Protein AF-A0A2J8V2M3-F1 (afdb_monomer_lite)

InterPro domains:
  IPR008942 ENTH/VHS [G3DSA:1.25.40.90] (1-57)
  IPR008942 ENTH/VHS [SSF48464] (10-48)
  IPR013809 ENTH domain [PS50942] (14-58)
  IPR045192 Clathrin coat assembly protein AP180-like [PTHR22951] (1-49)

Foldseek 3Di:
DDPQDPVNVVVVVVCVVLVVVLVVLVPQQDDPDPDHGDVVSVVVNVVVCCVVPVPDDD

Organism: Pongo abelii (NCBI:txid9601)

pLDDT: mean 92.01, std 10.01, range [50.38, 98.19]

Secondary structure (DSSP, 8-state):
-----HHHHHHHHHHHHHHHHHHHHHHHHS-SSSSPPPHHHHHHHHHHHHHH-TT---

Radius of gyration: 15.55 Å; chains: 1; bounding box: 32×30×41 Å

Sequence (58 aa):
MSGQTLTDRIAAAQYSVTGSAVARAVCKATTHEVMGPKKKHLDYLQTFFQRMLPNFEI

Structure (mmCIF, N/CA/C/O backbone):
data_AF-A0A2J8V2M3-F1
#
_entry.id   AF-A0A2J8V2M3-F1
#
loop_
_atom_site.group_PDB
_atom_site.id
_atom_site.type_symbol
_atom_site.label_atom_id
_atom_site.label_alt_id
_atom_site.label_comp_id
_atom_site.label_asym_id
_atom_site.label_entity_id
_atom_site.label_seq_id
_atom_site.pdbx_PDB_ins_code
_atom_site.Cartn_x
_atom_site.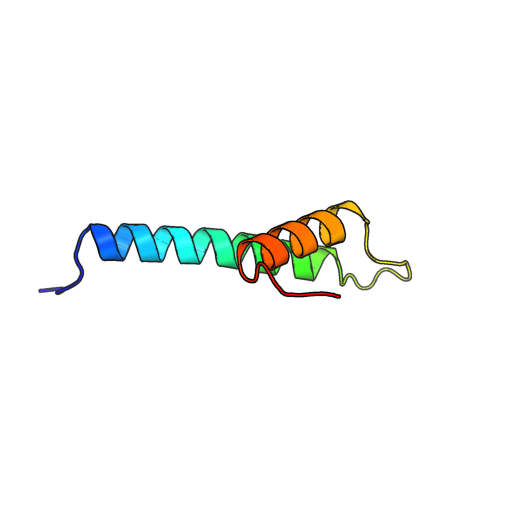Cartn_y
_atom_site.Cartn_z
_atom_site.occupancy
_atom_site.B_iso_or_equiv
_atom_site.auth_seq_id
_atom_site.auth_comp_id
_atom_site.auth_asym_id
_atom_site.auth_atom_id
_atom_site.pdbx_PDB_model_num
ATOM 1 N N . MET A 1 1 ? -5.152 21.647 24.801 1.00 50.38 1 MET A N 1
ATOM 2 C CA . MET A 1 1 ? -4.823 20.206 24.897 1.00 50.38 1 MET A CA 1
ATOM 3 C C . MET A 1 1 ? -5.313 19.529 23.631 1.00 50.38 1 MET A C 1
ATOM 5 O O . MET A 1 1 ? -6.395 19.871 23.180 1.00 50.38 1 MET A O 1
ATOM 9 N N . SER A 1 2 ? -4.483 18.678 23.024 1.00 67.00 2 SER A N 1
ATOM 10 C CA . SER A 1 2 ? -4.712 18.056 21.710 1.00 67.00 2 SER A CA 1
ATOM 11 C C . SER A 1 2 ? -6.111 17.435 21.601 1.00 67.00 2 SER A C 1
ATOM 13 O O . SER A 1 2 ? -6.429 16.519 22.352 1.00 67.00 2 SER A O 1
ATOM 15 N N . GLY A 1 3 ? -6.932 17.937 20.672 1.00 83.50 3 GLY A N 1
ATOM 16 C CA . GLY A 1 3 ? -8.284 17.436 20.384 1.00 83.50 3 GLY A CA 1
ATOM 17 C C . GLY A 1 3 ? -8.309 16.126 19.591 1.00 83.50 3 GLY A C 1
ATOM 18 O O . GLY A 1 3 ? -9.344 15.765 19.046 1.00 83.50 3 GLY A O 1
ATOM 19 N N . GLN A 1 4 ? -7.171 15.435 19.490 1.00 85.00 4 GLN A N 1
ATOM 20 C CA . GLN A 1 4 ? -7.050 14.188 18.750 1.00 85.00 4 GLN A CA 1
ATOM 21 C C . GLN A 1 4 ? -7.424 13.002 19.641 1.00 85.00 4 GLN A C 1
ATOM 23 O O . GLN A 1 4 ? -6.755 12.731 20.649 1.00 85.00 4 GLN A O 1
ATOM 28 N N . THR A 1 5 ? -8.472 12.285 19.243 1.00 95.44 5 THR A N 1
ATOM 29 C CA . THR A 1 5 ? -8.973 11.115 19.966 1.00 95.44 5 THR A CA 1
ATOM 30 C C . THR A 1 5 ? -8.004 9.935 19.858 1.00 95.44 5 THR A C 1
ATOM 32 O O . THR A 1 5 ? -7.111 9.900 19.007 1.00 95.44 5 THR A O 1
ATOM 35 N N . LEU A 1 6 ? -8.170 8.929 20.721 1.00 94.12 6 LEU A N 1
ATOM 36 C CA . LEU A 1 6 ? -7.411 7.679 20.610 1.00 94.12 6 LEU A CA 1
ATOM 37 C C . LEU A 1 6 ? -7.659 6.993 19.257 1.00 94.12 6 LEU A C 1
ATOM 39 O O . LEU A 1 6 ? -6.719 6.502 18.636 1.00 94.12 6 LEU A O 1
ATOM 43 N N . THR A 1 7 ? -8.903 7.011 18.781 1.00 96.06 7 THR A N 1
ATOM 44 C CA . THR A 1 7 ? -9.290 6.475 17.472 1.00 96.06 7 THR A CA 1
ATOM 45 C C . THR A 1 7 ? -8.559 7.174 16.331 1.00 96.06 7 THR A C 1
ATOM 47 O O . THR A 1 7 ? -8.023 6.494 15.457 1.00 96.06 7 THR A O 1
ATOM 50 N N . ASP A 1 8 ? -8.419 8.501 16.383 1.00 95.25 8 ASP A N 1
ATOM 51 C CA . ASP A 1 8 ? -7.675 9.253 15.364 1.00 95.25 8 ASP A CA 1
ATOM 52 C C . ASP A 1 8 ? -6.188 8.885 15.356 1.00 95.25 8 ASP A C 1
ATOM 54 O O . ASP A 1 8 ? -5.574 8.781 14.296 1.00 95.25 8 ASP A O 1
ATOM 58 N N . ARG A 1 9 ? -5.594 8.645 16.533 1.00 95.50 9 ARG A N 1
ATOM 59 C CA . ARG A 1 9 ? -4.187 8.219 16.635 1.00 95.50 9 ARG A CA 1
ATOM 60 C C . ARG A 1 9 ? -3.972 6.825 16.065 1.00 95.50 9 ARG A C 1
ATOM 62 O O . ARG A 1 9 ? -2.972 6.597 15.389 1.00 95.50 9 ARG A O 1
ATOM 69 N N . ILE A 1 10 ? -4.901 5.905 16.324 1.00 96.75 10 ILE A N 1
ATOM 70 C CA . ILE A 1 10 ? -4.852 4.550 15.765 1.00 96.75 10 ILE A CA 1
ATOM 71 C C . ILE A 1 10 ? -4.972 4.616 14.240 1.00 96.75 10 ILE A C 1
ATOM 73 O O . ILE A 1 10 ? -4.147 4.021 13.548 1.00 96.75 10 ILE A O 1
ATOM 77 N N . ALA A 1 11 ? -5.925 5.389 13.715 1.00 95.94 11 ALA A N 1
ATOM 78 C CA . ALA A 1 11 ? -6.081 5.582 12.277 1.00 95.94 11 ALA A CA 1
ATOM 79 C C . ALA A 1 11 ? -4.816 6.196 11.650 1.00 95.94 11 ALA A C 1
ATOM 81 O O . ALA A 1 11 ? -4.290 5.674 10.669 1.00 95.94 11 ALA A O 1
ATOM 82 N N . ALA A 1 12 ? -4.252 7.244 12.259 1.00 96.25 12 ALA A N 1
ATOM 83 C CA . ALA A 1 12 ? -3.009 7.862 11.799 1.00 96.25 12 ALA A CA 1
ATOM 84 C C . ALA A 1 12 ? -1.831 6.871 11.776 1.00 96.25 12 ALA A C 1
ATOM 86 O O . ALA A 1 12 ? -1.060 6.843 10.813 1.00 96.25 12 ALA A O 1
ATOM 87 N N . ALA A 1 13 ? -1.707 6.020 12.799 1.00 96.62 13 ALA A N 1
ATOM 88 C CA . ALA A 1 13 ? -0.695 4.970 12.833 1.00 96.62 13 ALA A CA 1
ATOM 89 C C . ALA A 1 13 ? -0.900 3.948 11.702 1.00 96.62 13 ALA A C 1
ATOM 91 O O . ALA A 1 13 ? 0.057 3.605 11.006 1.00 96.62 13 ALA A O 1
ATOM 92 N N . GLN A 1 14 ? -2.140 3.510 11.463 1.00 96.44 14 GLN A N 1
ATOM 93 C CA . GLN A 1 14 ? -2.472 2.593 10.367 1.00 96.44 14 GLN A CA 1
ATOM 94 C C . GLN A 1 14 ? -2.138 3.190 8.996 1.00 96.44 14 GLN A C 1
ATOM 96 O O . GLN A 1 14 ? -1.519 2.512 8.169 1.00 96.44 14 GLN A O 1
ATOM 101 N N . TYR A 1 15 ? -2.478 4.460 8.762 1.00 96.12 15 TYR A N 1
ATOM 102 C CA . TYR A 1 15 ? -2.132 5.157 7.523 1.00 96.12 15 TYR A CA 1
ATOM 103 C C . TYR A 1 15 ? -0.620 5.264 7.335 1.00 96.12 15 TYR A C 1
ATOM 105 O O . TYR A 1 15 ? -0.117 4.981 6.248 1.00 96.12 15 TYR A O 1
ATOM 113 N N . SER A 1 16 ? 0.118 5.590 8.397 1.00 97.31 16 SER A N 1
ATOM 114 C CA . SER A 1 16 ? 1.579 5.691 8.354 1.00 97.31 16 SER A CA 1
ATOM 115 C C . SER A 1 16 ? 2.244 4.354 8.001 1.00 97.31 16 SER A C 1
ATOM 117 O O . SER A 1 16 ? 3.101 4.288 7.112 1.00 97.31 16 SER A O 1
ATOM 119 N N . VAL A 1 17 ? 1.803 3.258 8.629 1.00 97.12 17 VAL A N 1
ATOM 120 C CA . VAL A 1 17 ? 2.308 1.904 8.343 1.00 97.12 17 VAL A CA 1
ATOM 121 C C . VAL A 1 17 ? 1.990 1.494 6.906 1.00 97.12 17 VAL A C 1
ATOM 123 O O . VAL A 1 17 ? 2.876 1.028 6.183 1.00 97.12 17 VAL A O 1
ATOM 126 N N . THR A 1 18 ? 0.745 1.705 6.480 1.00 96.75 18 THR A N 1
ATOM 127 C CA . THR A 1 18 ? 0.273 1.335 5.141 1.00 96.75 18 THR A CA 1
ATOM 128 C C . THR A 1 18 ? 1.022 2.112 4.060 1.00 96.75 18 THR A C 1
ATOM 130 O O . THR A 1 18 ? 1.597 1.506 3.155 1.00 96.75 18 THR A O 1
ATOM 133 N N . GLY A 1 19 ? 1.107 3.439 4.190 1.00 96.50 19 GLY A N 1
ATOM 134 C CA . GLY A 1 19 ? 1.837 4.298 3.256 1.00 96.50 19 GLY A CA 1
ATOM 135 C C . GLY A 1 19 ? 3.317 3.923 3.160 1.00 96.50 19 GLY A C 1
ATOM 136 O O . GLY A 1 19 ? 3.856 3.784 2.063 1.00 96.50 19 GLY A O 1
ATOM 137 N N . SER A 1 20 ? 3.956 3.633 4.298 1.00 98.00 20 SER A N 1
ATOM 138 C CA . SER A 1 20 ? 5.354 3.186 4.337 1.00 98.00 20 SER A CA 1
ATOM 139 C C . SER A 1 20 ? 5.574 1.842 3.631 1.00 98.00 20 SER A C 1
ATOM 141 O O . SER A 1 20 ? 6.632 1.601 3.045 1.00 98.00 20 SER A O 1
ATOM 143 N N . ALA A 1 21 ? 4.614 0.918 3.703 1.00 97.12 21 ALA A N 1
ATOM 144 C CA . ALA A 1 21 ? 4.702 -0.365 3.010 1.00 97.12 21 ALA A CA 1
ATOM 145 C C . ALA A 1 21 ? 4.576 -0.199 1.486 1.00 97.12 21 ALA A C 1
ATOM 147 O O . ALA A 1 21 ? 5.385 -0.760 0.746 1.00 97.12 21 ALA A O 1
ATOM 148 N N . VAL A 1 22 ? 3.630 0.627 1.025 1.00 97.38 22 VAL A N 1
ATOM 149 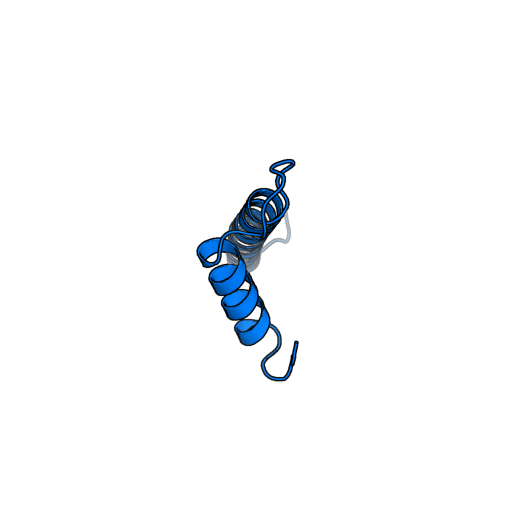C CA . VAL A 1 22 ? 3.437 0.942 -0.402 1.00 97.38 22 VAL A CA 1
ATOM 150 C C . VAL A 1 22 ? 4.657 1.648 -0.983 1.00 97.38 22 VAL A C 1
ATOM 152 O O . VAL A 1 22 ? 5.196 1.184 -1.984 1.00 97.38 22 VAL A O 1
ATOM 155 N N . ALA A 1 23 ? 5.156 2.697 -0.322 1.00 98.19 23 ALA A N 1
ATOM 156 C CA . ALA A 1 23 ? 6.337 3.432 -0.776 1.00 98.19 23 ALA A CA 1
ATOM 157 C C . ALA A 1 23 ? 7.547 2.503 -0.971 1.00 98.19 23 ALA A C 1
ATOM 159 O O . ALA A 1 23 ? 8.215 2.535 -2.002 1.00 98.19 23 ALA A O 1
ATOM 160 N N . ARG A 1 24 ? 7.786 1.592 -0.018 1.00 98.06 24 ARG A N 1
ATOM 161 C CA . ARG A 1 24 ? 8.855 0.589 -0.134 1.00 98.06 24 ARG A CA 1
ATOM 162 C C . ARG A 1 24 ? 8.639 -0.380 -1.293 1.00 98.06 24 ARG A C 1
ATOM 164 O O . ARG A 1 24 ? 9.617 -0.761 -1.932 1.00 98.06 24 ARG A O 1
ATOM 171 N N . ALA A 1 25 ? 7.407 -0.819 -1.543 1.00 97.81 25 ALA A N 1
ATOM 172 C CA . ALA A 1 25 ? 7.108 -1.710 -2.659 1.00 97.81 25 ALA A CA 1
ATOM 173 C C . ALA A 1 25 ? 7.354 -1.028 -4.012 1.00 97.81 25 ALA A C 1
ATOM 175 O O . ALA A 1 25 ? 7.970 -1.646 -4.878 1.00 97.81 25 ALA A O 1
ATOM 176 N N . VAL A 1 26 ? 6.972 0.248 -4.154 1.00 97.94 26 VAL A N 1
ATOM 177 C CA . VAL A 1 26 ? 7.258 1.060 -5.350 1.00 97.94 26 VAL A CA 1
ATOM 178 C C . VAL A 1 26 ? 8.763 1.165 -5.579 1.00 97.94 26 VAL A C 1
ATOM 180 O O . VAL A 1 26 ? 9.233 0.729 -6.624 1.00 97.94 26 VAL A O 1
ATOM 183 N N . CYS A 1 27 ? 9.541 1.604 -4.582 1.00 98.19 27 CYS A N 1
ATOM 184 C CA . CYS A 1 27 ? 10.997 1.730 -4.733 1.00 98.19 27 CYS A CA 1
ATOM 185 C C . CYS A 1 27 ? 11.683 0.405 -5.113 1.00 98.19 27 CYS A C 1
ATOM 187 O O . CYS A 1 27 ? 12.678 0.401 -5.831 1.00 98.19 27 CYS A O 1
ATOM 189 N N . LYS A 1 28 ? 11.163 -0.735 -4.638 1.00 97.31 28 LYS A N 1
ATOM 190 C CA . LYS A 1 28 ? 11.676 -2.067 -4.997 1.00 97.31 28 LYS A CA 1
ATOM 191 C C . LYS A 1 28 ? 11.235 -2.542 -6.385 1.00 97.31 28 LYS A C 1
ATOM 193 O O . LYS A 1 28 ? 11.894 -3.409 -6.952 1.00 97.31 28 LYS A O 1
ATOM 198 N N . ALA A 1 29 ? 10.117 -2.039 -6.903 1.00 97.69 29 ALA A N 1
ATOM 199 C CA . ALA A 1 29 ? 9.662 -2.310 -8.262 1.00 97.69 29 ALA A CA 1
ATOM 200 C C . ALA A 1 29 ? 10.403 -1.443 -9.295 1.00 97.69 29 ALA A C 1
ATOM 202 O O . ALA A 1 29 ? 10.604 -1.890 -10.418 1.00 97.69 29 ALA A O 1
ATOM 203 N N . THR A 1 30 ? 10.834 -0.239 -8.907 1.00 97.44 30 THR A N 1
ATOM 204 C CA . THR A 1 30 ? 11.479 0.757 -9.777 1.00 97.44 30 THR A CA 1
ATOM 205 C C . THR A 1 30 ? 12.962 0.929 -9.438 1.00 97.44 30 THR A C 1
ATOM 207 O O . THR A 1 30 ? 13.416 2.024 -9.102 1.00 97.44 30 THR A O 1
ATOM 210 N N . THR A 1 31 ? 13.724 -0.164 -9.452 1.00 96.75 31 THR A N 1
ATOM 211 C CA . THR A 1 31 ? 15.174 -0.089 -9.232 1.00 96.75 31 THR A CA 1
ATOM 212 C C . THR A 1 31 ? 15.885 0.429 -10.484 1.00 96.75 31 THR A C 1
ATOM 214 O O . THR A 1 31 ? 15.330 0.437 -11.579 1.00 96.75 31 THR A O 1
ATOM 217 N N . HIS A 1 32 ? 17.152 0.817 -10.337 1.00 96.81 32 HIS A N 1
ATOM 218 C CA . HIS A 1 32 ? 18.026 1.122 -11.476 1.00 96.81 32 HIS A CA 1
ATOM 219 C C . HIS A 1 32 ? 18.559 -0.139 -12.188 1.00 96.81 32 HIS A C 1
ATOM 221 O O . HIS A 1 32 ? 19.421 -0.034 -13.057 1.00 96.81 32 HIS A O 1
ATOM 227 N N . GLU A 1 33 ? 18.095 -1.337 -11.815 1.00 95.31 33 GL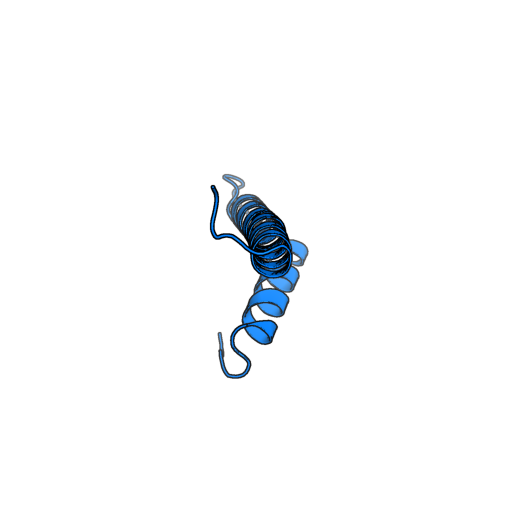U A N 1
ATOM 228 C CA . GLU A 1 33 ? 18.479 -2.577 -12.496 1.00 95.31 33 GLU A CA 1
ATOM 229 C C . GLU A 1 33 ? 17.857 -2.594 -13.903 1.00 95.31 33 GLU A C 1
ATOM 231 O O . GLU A 1 33 ? 16.677 -2.294 -14.067 1.00 95.31 33 GLU A O 1
ATOM 236 N N . VAL A 1 34 ? 18.624 -2.985 -14.927 1.00 94.81 34 VAL A N 1
ATOM 237 C CA . VAL A 1 34 ? 18.126 -3.104 -16.312 1.00 94.81 34 VAL A CA 1
ATOM 238 C C . VAL A 1 34 ? 17.377 -4.431 -16.479 1.00 94.81 34 VAL A C 1
ATOM 240 O O . VAL A 1 34 ? 17.806 -5.342 -17.182 1.00 94.81 34 VAL A O 1
ATOM 243 N N . MET A 1 35 ? 16.271 -4.573 -15.754 1.00 95.00 35 MET A N 1
ATOM 244 C CA . MET A 1 35 ? 15.348 -5.700 -15.841 1.00 95.00 35 MET A CA 1
ATOM 245 C C . MET A 1 35 ? 13.915 -5.234 -15.585 1.00 95.00 35 MET A C 1
ATOM 247 O O 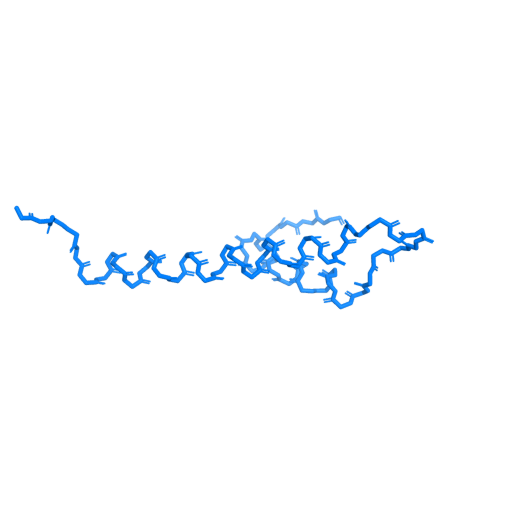. MET A 1 35 ? 13.686 -4.168 -15.017 1.00 95.00 35 MET A O 1
ATOM 251 N N . GLY A 1 36 ? 12.937 -6.051 -15.977 1.00 95.81 36 GLY A N 1
ATOM 252 C CA . GLY A 1 36 ? 11.544 -5.800 -15.613 1.00 95.81 36 GLY A CA 1
ATOM 253 C C . GLY A 1 36 ? 11.329 -5.853 -14.089 1.00 95.81 36 GLY A C 1
ATOM 254 O O . GLY A 1 36 ? 12.054 -6.574 -13.392 1.00 95.81 36 GLY A O 1
ATOM 255 N N . PRO A 1 37 ? 10.319 -5.146 -13.548 1.00 97.25 37 PRO A N 1
ATOM 256 C CA . PRO A 1 37 ? 10.015 -5.190 -12.124 1.00 97.25 37 PRO A CA 1
ATOM 257 C C . PRO A 1 37 ? 9.748 -6.617 -11.640 1.00 97.25 37 PRO A C 1
ATOM 259 O O . PRO A 1 37 ? 9.038 -7.401 -12.273 1.00 97.25 37 PRO A O 1
ATOM 262 N N . LYS A 1 38 ? 10.286 -6.960 -10.467 1.00 96.69 38 LYS A N 1
ATOM 263 C CA . LYS A 1 38 ? 10.106 -8.299 -9.891 1.00 96.69 38 LYS A CA 1
ATOM 264 C C . LYS A 1 38 ? 8.625 -8.535 -9.583 1.00 96.69 38 LYS A C 1
ATOM 266 O O . LYS A 1 38 ? 8.021 -7.764 -8.834 1.00 96.69 38 LYS A O 1
ATOM 271 N N . LYS A 1 39 ? 8.080 -9.655 -10.075 1.00 96.62 39 LYS A N 1
ATOM 272 C CA . LYS A 1 39 ? 6.660 -10.037 -9.952 1.00 96.62 39 LYS A CA 1
ATOM 273 C C . LYS A 1 39 ? 6.098 -9.853 -8.539 1.00 96.62 39 LYS A C 1
ATOM 275 O O . LYS A 1 39 ? 5.056 -9.243 -8.373 1.00 96.62 39 LYS A O 1
ATOM 280 N N . LYS A 1 40 ? 6.842 -10.261 -7.506 1.00 97.12 40 LYS A N 1
ATOM 281 C CA . LYS A 1 40 ? 6.430 -10.118 -6.096 1.00 97.12 40 LYS A CA 1
ATOM 282 C C . LYS A 1 40 ? 6.097 -8.680 -5.661 1.00 97.12 40 LYS A C 1
ATOM 284 O O . LYS A 1 40 ? 5.295 -8.493 -4.753 1.00 97.12 40 LYS A O 1
ATOM 289 N N . HIS A 1 41 ? 6.734 -7.666 -6.249 1.00 97.56 41 HIS A N 1
ATOM 290 C CA . HIS A 1 41 ? 6.452 -6.262 -5.934 1.00 97.56 41 HIS A CA 1
ATOM 291 C C . HIS A 1 41 ? 5.224 -5.765 -6.697 1.00 97.56 41 HIS A C 1
ATOM 293 O O . HIS A 1 41 ? 4.412 -5.044 -6.125 1.00 97.56 41 HIS A O 1
ATOM 299 N N . LEU A 1 42 ? 5.056 -6.220 -7.941 1.00 96.50 42 LEU A N 1
ATOM 300 C CA . LEU A 1 42 ? 3.866 -5.948 -8.743 1.00 96.50 42 LEU A CA 1
ATOM 301 C C . LEU A 1 42 ? 2.618 -6.597 -8.138 1.00 96.50 42 LEU A C 1
ATOM 303 O O . LEU A 1 42 ? 1.636 -5.900 -7.921 1.00 96.50 42 LEU A O 1
ATOM 307 N N . ASP A 1 43 ? 2.681 -7.880 -7.770 1.00 96.56 43 ASP A N 1
ATOM 308 C CA . ASP A 1 43 ? 1.561 -8.606 -7.158 1.00 96.56 43 ASP A CA 1
ATOM 309 C C . ASP A 1 43 ? 1.108 -7.919 -5.851 1.00 96.56 43 ASP A C 1
ATOM 311 O O . ASP A 1 43 ? -0.090 -7.777 -5.594 1.00 96.56 43 ASP A O 1
ATOM 315 N N . TYR A 1 44 ? 2.058 -7.432 -5.037 1.00 96.88 44 TYR A N 1
ATOM 316 C CA . TYR A 1 44 ? 1.747 -6.656 -3.832 1.00 96.88 44 TYR A CA 1
ATOM 317 C C . TYR A 1 44 ? 1.011 -5.352 -4.165 1.00 96.88 44 TYR A C 1
ATOM 319 O O . TYR A 1 44 ? -0.013 -5.055 -3.550 1.00 96.88 44 TYR A O 1
ATOM 327 N N . LEU A 1 45 ? 1.521 -4.573 -5.125 1.00 95.62 45 LEU A N 1
ATOM 328 C CA . LEU A 1 45 ? 0.929 -3.289 -5.507 1.00 95.62 45 LEU A CA 1
ATOM 329 C C . LEU A 1 45 ? -0.451 -3.477 -6.142 1.00 95.62 45 LEU A C 1
ATOM 331 O O . LEU A 1 45 ? -1.386 -2.783 -5.758 1.00 95.62 45 LEU A O 1
ATOM 335 N N . GLN A 1 46 ? -0.609 -4.454 -7.032 1.00 94.81 46 GLN A N 1
ATOM 336 C CA . GLN A 1 46 ? -1.897 -4.805 -7.625 1.00 94.81 46 GLN A CA 1
ATOM 337 C C . GLN A 1 46 ? -2.915 -5.186 -6.545 1.00 94.81 46 GLN A C 1
ATOM 339 O O . GLN A 1 46 ? -4.006 -4.623 -6.508 1.00 94.81 46 GLN A O 1
ATOM 344 N N . THR A 1 47 ? -2.538 -6.068 -5.614 1.00 94.12 47 THR A N 1
ATOM 345 C CA . THR A 1 47 ? -3.409 -6.460 -4.493 1.00 94.12 47 THR A CA 1
ATOM 346 C C . THR A 1 47 ? -3.786 -5.255 -3.627 1.00 94.12 47 THR A C 1
ATOM 348 O O . THR A 1 47 ? -4.925 -5.139 -3.174 1.00 94.12 47 THR A O 1
ATOM 351 N N . PHE A 1 48 ? -2.838 -4.347 -3.377 1.00 94.50 48 PHE A N 1
ATOM 352 C CA . PHE A 1 48 ? -3.094 -3.123 -2.624 1.00 94.50 48 PHE A CA 1
ATOM 353 C C . PHE A 1 48 ? -4.108 -2.217 -3.337 1.00 94.50 48 PHE A C 1
ATOM 355 O O . PHE A 1 48 ? -5.078 -1.787 -2.712 1.00 94.50 48 PHE A O 1
ATOM 362 N N . PHE A 1 49 ? -3.927 -1.968 -4.636 1.00 92.19 49 PHE A N 1
ATOM 363 C CA . PHE A 1 49 ? -4.829 -1.115 -5.409 1.00 92.19 49 PHE A CA 1
ATOM 364 C C . PHE A 1 49 ? -6.215 -1.729 -5.577 1.00 92.19 49 PHE A C 1
ATOM 366 O O . PHE A 1 49 ? -7.190 -1.021 -5.371 1.00 92.19 49 PHE A O 1
ATOM 373 N N . GLN A 1 50 ? -6.326 -3.034 -5.827 1.00 91.62 50 GLN A N 1
ATOM 374 C CA . GLN A 1 50 ? -7.624 -3.718 -5.896 1.00 91.62 50 GLN A CA 1
ATOM 375 C C . GLN A 1 50 ? -8.410 -3.625 -4.580 1.00 91.62 50 GLN A C 1
ATOM 377 O O . GLN A 1 50 ? -9.632 -3.519 -4.589 1.00 91.62 50 GLN A O 1
ATOM 382 N N . ARG A 1 51 ? -7.725 -3.632 -3.428 1.00 89.56 51 ARG A N 1
ATOM 383 C CA . ARG A 1 51 ? -8.372 -3.449 -2.117 1.00 89.56 51 A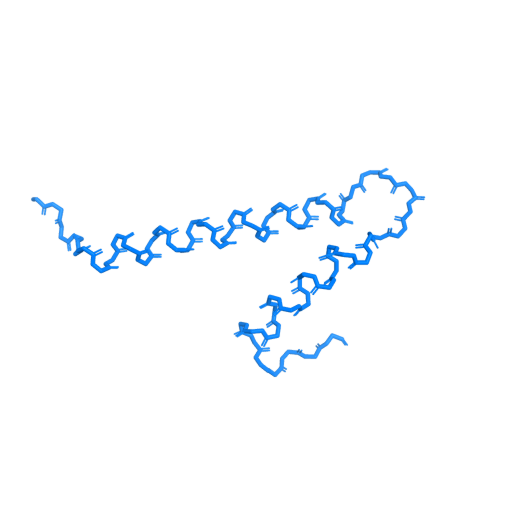RG A CA 1
ATOM 384 C C . ARG A 1 51 ? -8.851 -2.019 -1.877 1.00 89.56 51 ARG A C 1
ATOM 386 O O . ARG A 1 51 ? -9.868 -1.832 -1.220 1.00 89.56 51 ARG A O 1
ATOM 393 N N . MET A 1 52 ? -8.105 -1.027 -2.360 1.00 87.25 52 MET A N 1
ATOM 394 C CA . MET A 1 52 ? -8.441 0.394 -2.205 1.00 87.25 52 MET A CA 1
ATOM 395 C C . MET A 1 52 ? -9.476 0.866 -3.231 1.00 87.25 52 MET A C 1
ATOM 397 O O . MET A 1 52 ? -10.303 1.722 -2.934 1.00 87.25 52 MET A O 1
ATOM 401 N N . LEU A 1 53 ? -9.412 0.318 -4.441 1.00 87.12 53 LEU A N 1
ATOM 402 C CA . LEU A 1 53 ? -10.200 0.698 -5.602 1.00 87.12 53 LEU A CA 1
ATOM 403 C C . LEU A 1 53 ? -10.737 -0.589 -6.251 1.00 87.12 53 LEU A C 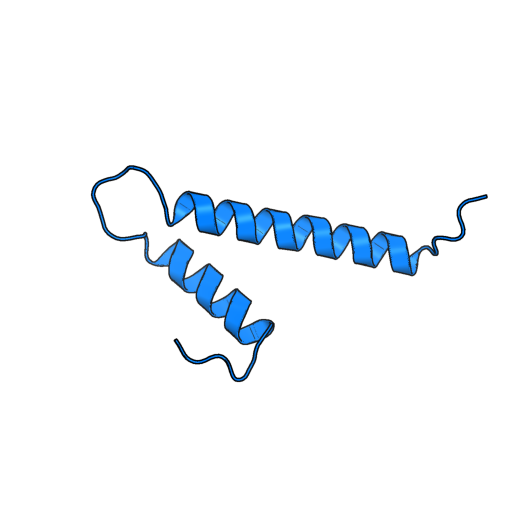1
ATOM 405 O O . LEU A 1 53 ? -10.137 -1.101 -7.197 1.00 87.12 53 LEU A O 1
ATOM 409 N N . PRO A 1 54 ? -11.864 -1.131 -5.759 1.00 75.31 54 PRO A N 1
ATOM 410 C CA . PRO A 1 54 ? -12.384 -2.427 -6.207 1.00 75.31 54 PRO A CA 1
ATOM 411 C C . PRO A 1 54 ? -12.787 -2.472 -7.689 1.00 75.31 54 PRO A C 1
ATOM 413 O O . PRO A 1 54 ? -12.966 -3.557 -8.227 1.00 75.31 54 PRO A O 1
ATOM 416 N N . ASN A 1 55 ? -12.885 -1.314 -8.349 1.00 81.25 55 ASN A N 1
ATOM 417 C CA . ASN A 1 55 ? -13.199 -1.185 -9.775 1.00 81.25 55 ASN A CA 1
ATOM 418 C C . ASN A 1 55 ? -12.021 -0.634 -10.599 1.00 81.25 55 ASN A C 1
ATOM 420 O O . ASN A 1 55 ? -12.225 -0.123 -11.696 1.00 81.25 55 ASN A O 1
ATOM 424 N N . PHE A 1 56 ? -10.802 -0.643 -10.053 1.00 70.56 56 PHE A N 1
ATOM 425 C CA . PHE A 1 56 ? -9.620 -0.198 -10.785 1.00 70.56 56 PHE A CA 1
ATOM 426 C C . PHE A 1 56 ? -9.089 -1.339 -11.652 1.00 70.56 56 PHE A C 1
ATOM 428 O O . PHE A 1 56 ? -8.528 -2.310 -11.139 1.00 70.56 56 PHE A O 1
ATOM 435 N N . GLU A 1 57 ? -9.280 -1.210 -12.962 1.00 66.44 57 GLU A N 1
ATOM 436 C CA . GLU A 1 57 ? -8.678 -2.082 -13.970 1.00 66.44 57 GLU A CA 1
ATOM 437 C C . GLU A 1 57 ? -7.358 -1.469 -14.467 1.00 66.44 57 GLU A C 1
ATOM 439 O O . GLU A 1 57 ? -7.265 -0.253 -14.650 1.00 66.44 57 GLU A O 1
ATOM 444 N N . ILE A 1 58 ? -6.332 -2.315 -14.623 1.00 63.09 58 ILE A N 1
ATOM 445 C CA . ILE A 1 58 ? -5.005 -1.969 -15.167 1.00 63.09 58 ILE A CA 1
ATOM 446 C C . ILE A 1 58 ? -4.943 -2.425 -16.619 1.00 63.09 58 ILE A C 1
ATOM 448 O O . ILE A 1 58 ? -5.341 -3.589 -16.857 1.00 63.09 58 ILE A O 1
#